Protein AF-A0A7S3GN40-F1 (afdb_monomer_lite)

InterPro domains:
  IPR012748 Rieske-like [2Fe-2S] domain, NirD-type [PF13806] (28-101)
  IPR036922 Rieske [2Fe-2S] iron-sulphur domain superfamily [G3DSA:2.102.10.10] (21-101)
  IPR036922 Rieske [2Fe-2S] iron-sulphur domain superfamily [SSF50022] (26-92)

Structure (mmCIF, N/CA/C/O backbone):
data_AF-A0A7S3GN40-F1
#
_entry.id   AF-A0A7S3GN40-F1
#
loop_
_atom_site.group_PDB
_atom_site.id
_atom_site.type_symbol
_atom_site.label_atom_id
_atom_site.label_alt_id
_atom_site.label_comp_id
_atom_site.label_asym_id
_atom_site.label_entity_id
_atom_site.label_seq_id
_atom_site.pdbx_PDB_ins_code
_atom_site.Cartn_x
_atom_site.Cartn_y
_atom_site.Cartn_z
_atom_site.occupancy
_atom_site.B_iso_or_equiv
_atom_site.auth_seq_id
_atom_site.auth_comp_id
_atom_site.auth_asym_id
_atom_site.auth_atom_id
_atom_site.pdbx_PDB_model_num
ATOM 1 N N . ARG A 1 1 ? 10.464 31.505 16.208 1.00 42.91 1 ARG A N 1
ATOM 2 C CA . ARG A 1 1 ? 10.005 30.123 15.925 1.00 42.91 1 ARG A CA 1
ATOM 3 C C . ARG A 1 1 ? 8.584 30.013 16.471 1.00 42.91 1 ARG A C 1
ATOM 5 O O . ARG A 1 1 ? 8.385 30.420 17.607 1.00 42.91 1 ARG A O 1
ATOM 12 N N . HIS A 1 2 ? 7.605 29.648 15.642 1.00 31.61 2 HIS A N 1
ATOM 13 C CA . HIS A 1 2 ? 6.180 29.656 16.003 1.00 31.61 2 HIS A CA 1
ATOM 14 C C . HIS A 1 2 ? 5.838 28.369 16.790 1.00 31.61 2 HIS A C 1
ATOM 16 O O . HIS A 1 2 ? 6.348 27.310 16.426 1.00 31.61 2 HIS A O 1
ATOM 22 N N . PRO A 1 3 ? 5.010 28.421 17.848 1.00 47.66 3 PRO A N 1
ATOM 23 C CA . PRO A 1 3 ? 4.756 27.291 18.756 1.00 47.66 3 PRO A CA 1
ATOM 24 C C . PRO A 1 3 ? 3.918 26.143 18.160 1.00 47.66 3 PRO A C 1
ATOM 26 O O . PRO A 1 3 ? 3.613 25.195 18.868 1.00 47.66 3 PRO A O 1
ATOM 29 N N . ASN A 1 4 ? 3.570 26.210 16.871 1.00 42.38 4 ASN A N 1
ATOM 30 C CA . ASN A 1 4 ? 2.724 25.236 16.171 1.00 42.38 4 ASN A CA 1
ATOM 31 C C . ASN A 1 4 ? 3.443 24.525 15.015 1.00 42.38 4 ASN A C 1
ATOM 33 O O . ASN A 1 4 ? 2.805 24.047 14.079 1.00 42.38 4 ASN A O 1
ATOM 37 N N . THR A 1 5 ? 4.774 24.463 15.057 1.00 45.69 5 THR A N 1
ATOM 38 C CA . THR A 1 5 ? 5.518 23.595 14.136 1.00 45.69 5 THR A CA 1
ATOM 39 C C . THR A 1 5 ? 5.327 22.170 14.639 1.00 45.69 5 THR A C 1
ATOM 41 O O . THR A 1 5 ? 6.030 21.723 15.538 1.00 45.69 5 THR A O 1
ATOM 44 N N . TYR A 1 6 ? 4.276 21.512 14.154 1.00 45.16 6 TYR A N 1
ATOM 45 C CA . TYR A 1 6 ? 4.146 20.070 14.262 1.00 45.16 6 TYR A CA 1
ATOM 46 C C . TYR A 1 6 ? 5.367 19.519 13.519 1.00 45.16 6 TYR A C 1
ATOM 48 O O . TYR A 1 6 ? 5.489 19.755 12.315 1.00 45.16 6 TYR A O 1
ATOM 56 N N . ASP A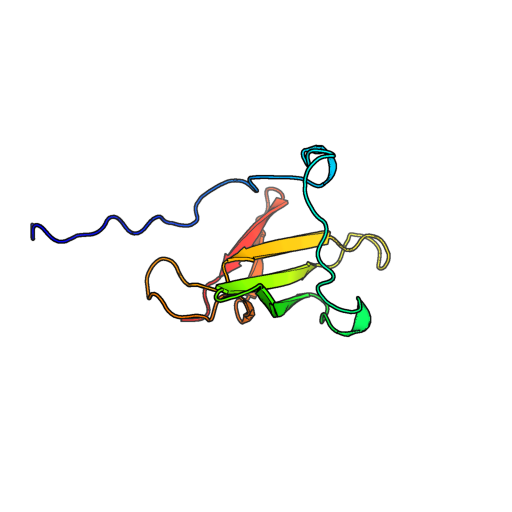 1 7 ? 6.303 18.884 14.226 1.00 46.94 7 ASP A N 1
ATOM 57 C CA . ASP A 1 7 ? 7.264 17.994 13.578 1.00 46.94 7 ASP A CA 1
ATOM 58 C C . ASP A 1 7 ? 6.408 16.862 13.011 1.00 46.94 7 ASP A C 1
ATOM 60 O O . ASP A 1 7 ? 6.003 15.934 13.713 1.00 46.94 7 ASP A O 1
ATOM 64 N N . LEU A 1 8 ? 5.969 17.055 11.767 1.00 48.25 8 LEU A N 1
ATOM 65 C CA . LEU A 1 8 ? 5.179 16.084 11.031 1.00 48.25 8 LEU A CA 1
ATOM 66 C C . LEU A 1 8 ? 6.028 14.819 11.016 1.00 48.25 8 LEU A C 1
ATOM 68 O O . LEU A 1 8 ? 7.204 14.923 10.671 1.00 48.25 8 LEU A O 1
ATOM 72 N N . PRO A 1 9 ? 5.496 13.663 11.450 1.00 45.97 9 PRO A N 1
ATOM 73 C CA . PRO A 1 9 ? 6.274 12.445 11.428 1.00 45.97 9 PRO A CA 1
ATOM 74 C C . PRO A 1 9 ? 6.607 12.187 9.967 1.00 45.97 9 PRO A C 1
ATOM 76 O O . PRO A 1 9 ? 5.748 11.757 9.195 1.00 45.97 9 PRO A O 1
ATOM 79 N N . ASP A 1 10 ? 7.839 12.496 9.572 1.00 45.12 10 ASP A N 1
ATOM 80 C CA . ASP A 1 10 ? 8.397 11.940 8.363 1.00 45.12 10 ASP A CA 1
ATOM 81 C C . ASP A 1 10 ? 8.134 10.438 8.470 1.00 45.12 10 ASP A C 1
ATOM 83 O O . ASP A 1 10 ? 8.443 9.812 9.490 1.00 45.12 10 ASP A O 1
ATOM 87 N N . ILE A 1 11 ? 7.500 9.848 7.454 1.00 51.09 11 ILE A N 1
ATOM 88 C CA . ILE A 1 11 ? 7.445 8.386 7.335 1.00 51.09 11 ILE A CA 1
ATOM 89 C C . ILE A 1 11 ? 8.848 7.950 6.886 1.00 51.09 11 ILE A C 1
ATOM 91 O O . ILE A 1 11 ? 9.067 7.413 5.806 1.00 51.09 11 ILE A O 1
ATOM 95 N N . GLU A 1 12 ? 9.833 8.267 7.716 1.00 44.97 12 GLU A N 1
ATOM 96 C CA . GLU A 1 12 ? 11.188 7.771 7.687 1.00 44.97 12 GLU A CA 1
ATOM 97 C C . GLU A 1 12 ? 11.236 6.691 8.756 1.00 44.97 12 GLU A C 1
ATOM 99 O O . GLU A 1 12 ? 11.492 6.919 9.935 1.00 44.97 12 GLU A O 1
ATOM 104 N N . GLY A 1 13 ? 10.881 5.483 8.342 1.00 52.25 13 GLY A N 1
ATOM 105 C CA . GLY A 1 13 ? 10.887 4.333 9.221 1.00 52.25 13 GLY A CA 1
ATOM 106 C C . GLY A 1 13 ? 11.048 3.058 8.412 1.00 52.25 13 GLY A C 1
ATOM 107 O O . GLY A 1 13 ? 10.509 2.963 7.305 1.00 52.25 13 GLY A O 1
ATOM 108 N N . PRO A 1 14 ? 11.795 2.069 8.928 1.00 57.47 14 PRO A N 1
ATOM 109 C CA . PRO A 1 14 ? 11.812 0.751 8.320 1.00 57.47 14 PRO A CA 1
ATOM 110 C C . PRO A 1 14 ? 10.395 0.166 8.317 1.00 57.47 14 PRO A C 1
ATOM 112 O O . PRO A 1 14 ? 9.555 0.523 9.145 1.00 57.47 14 PRO A O 1
ATOM 115 N N . MET A 1 15 ? 10.138 -0.759 7.391 1.00 63.62 15 MET A N 1
ATOM 116 C CA . MET A 1 15 ? 8.920 -1.569 7.392 1.00 63.62 15 MET A CA 1
ATOM 117 C C . MET A 1 15 ? 8.698 -2.146 8.797 1.00 63.62 15 MET A C 1
ATOM 119 O O . MET A 1 15 ? 9.516 -2.921 9.283 1.00 63.62 15 MET A O 1
ATOM 123 N N . LEU A 1 16 ? 7.613 -1.730 9.458 1.00 65.31 16 LEU A N 1
ATOM 124 C CA . LEU A 1 16 ? 7.385 -2.051 10.872 1.00 65.31 16 LEU A CA 1
ATOM 125 C C . LEU A 1 16 ? 7.097 -3.540 11.096 1.00 65.31 16 LEU A C 1
ATOM 127 O O . LEU A 1 16 ? 7.424 -4.072 12.153 1.00 65.31 16 LEU A O 1
ATOM 131 N N . TYR A 1 17 ? 6.502 -4.209 10.102 1.00 76.06 17 TYR A N 1
ATOM 132 C CA . TYR A 1 17 ? 6.081 -5.604 10.198 1.00 76.06 17 TYR A CA 1
ATOM 133 C C . TYR A 1 17 ? 6.304 -6.325 8.871 1.00 76.06 17 TYR A C 1
ATOM 135 O O . TYR A 1 17 ? 5.825 -5.863 7.836 1.00 76.06 17 TYR A O 1
ATOM 143 N N . SER A 1 18 ? 7.000 -7.462 8.908 1.00 79.62 18 SER A N 1
ATOM 144 C CA . SER A 1 18 ? 7.036 -8.427 7.807 1.00 79.62 18 SER A CA 1
ATOM 145 C C . SER A 1 18 ? 5.968 -9.504 8.003 1.00 79.62 18 SER A C 1
ATOM 147 O O . SER A 1 18 ? 5.387 -9.624 9.085 1.00 79.62 18 SER A O 1
ATOM 149 N N . LYS A 1 19 ? 5.710 -10.311 6.967 1.00 78.38 19 LYS A N 1
ATOM 150 C CA . LYS A 1 19 ? 4.769 -11.437 7.054 1.00 78.38 19 LYS A CA 1
ATOM 151 C C . LYS A 1 19 ? 5.158 -12.408 8.175 1.00 78.38 19 LYS A C 1
ATOM 153 O O . LYS A 1 19 ? 4.289 -12.927 8.863 1.00 78.38 19 LYS A O 1
ATOM 158 N N . GLU A 1 20 ? 6.453 -12.618 8.374 1.00 82.56 20 GLU A N 1
ATOM 159 C CA . GLU A 1 20 ? 7.024 -13.517 9.384 1.00 82.56 20 GLU A CA 1
ATOM 160 C C . GLU A 1 20 ? 6.917 -12.941 10.802 1.00 82.56 20 GLU A C 1
ATOM 162 O O . GLU A 1 20 ? 6.930 -13.692 11.771 1.00 82.56 20 GLU A O 1
ATOM 167 N N . ALA A 1 21 ? 6.804 -11.616 10.926 1.00 83.88 21 ALA A N 1
ATOM 168 C CA . ALA A 1 21 ? 6.615 -10.923 12.197 1.00 83.88 21 ALA A CA 1
ATOM 169 C C . ALA A 1 21 ? 5.132 -10.767 12.587 1.00 83.88 21 ALA A C 1
ATOM 171 O O . ALA A 1 21 ? 4.837 -10.202 13.643 1.00 83.88 21 ALA A O 1
ATOM 172 N N . ALA A 1 22 ? 4.195 -11.223 11.747 1.00 82.50 22 ALA A N 1
ATOM 173 C CA . ALA A 1 22 ? 2.770 -11.165 12.046 1.00 82.50 22 ALA A CA 1
ATOM 174 C C . ALA A 1 22 ? 2.418 -12.120 13.198 1.00 82.50 22 ALA A C 1
ATOM 176 O O . ALA A 1 22 ? 2.851 -13.270 13.222 1.00 82.50 22 ALA A O 1
ATOM 177 N N . LEU A 1 23 ? 1.612 -11.648 14.152 1.00 86.12 23 LEU A N 1
ATOM 178 C CA . LEU A 1 23 ? 1.117 -12.491 15.242 1.00 86.12 23 LEU A CA 1
ATOM 179 C C . LEU A 1 23 ? -0.065 -13.340 14.759 1.00 86.12 23 LEU A C 1
ATOM 181 O O . LEU A 1 23 ? -0.956 -12.827 14.084 1.00 86.12 23 LEU A O 1
ATOM 185 N N . ASP A 1 24 ? -0.145 -14.596 15.205 1.00 88.38 24 ASP A N 1
ATOM 186 C CA . ASP A 1 24 ? -1.262 -15.507 14.881 1.00 88.38 24 ASP A CA 1
ATOM 187 C C . ASP A 1 24 ? -2.637 -14.975 15.324 1.00 88.38 24 ASP A C 1
ATOM 189 O O . ASP A 1 24 ? -3.675 -15.382 14.807 1.00 88.38 24 ASP A O 1
ATOM 193 N N . SER A 1 25 ? -2.659 -14.057 16.292 1.00 92.19 25 SER A N 1
ATOM 194 C CA . SER A 1 25 ? -3.879 -13.425 16.796 1.00 92.19 25 SER A CA 1
ATOM 195 C C . SER A 1 25 ? -4.420 -12.310 15.898 1.00 92.19 25 SER A C 1
ATOM 197 O O . SER A 1 25 ? -5.505 -11.788 16.169 1.00 92.19 25 SER A O 1
ATOM 199 N N . TRP A 1 26 ? -3.685 -11.899 14.863 1.00 90.12 26 TRP A N 1
ATOM 200 C CA . TRP A 1 26 ? -4.101 -10.797 14.005 1.00 90.12 26 TRP A CA 1
ATOM 201 C C . TRP A 1 26 ? -5.207 -11.230 13.036 1.00 90.12 26 TRP A C 1
ATOM 203 O O . TRP A 1 26 ? -5.048 -12.212 12.309 1.00 90.12 26 TRP A O 1
ATOM 213 N N . PRO A 1 27 ? -6.332 -10.495 12.980 1.00 88.81 27 PRO A N 1
ATOM 214 C CA . PRO A 1 27 ? -7.393 -10.802 12.039 1.00 88.81 27 PRO A CA 1
ATOM 215 C C . PRO A 1 27 ? -6.961 -10.430 10.618 1.00 88.81 27 PRO A C 1
ATOM 217 O O . PRO A 1 27 ? -6.601 -9.287 10.338 1.00 88.81 27 PRO A O 1
ATOM 220 N N . TRP A 1 28 ? -7.052 -11.392 9.703 1.00 88.62 28 TRP A N 1
ATOM 221 C CA . TRP A 1 28 ? -6.853 -11.144 8.280 1.00 88.62 28 TRP A CA 1
ATOM 222 C C . TRP A 1 28 ? -8.110 -10.540 7.659 1.00 88.62 28 TRP A C 1
ATOM 224 O O . TRP A 1 28 ? -9.219 -11.042 7.849 1.00 88.62 28 TRP A O 1
ATOM 234 N N . VAL A 1 29 ? -7.926 -9.477 6.880 1.00 89.00 29 VAL A N 1
ATOM 235 C CA . VAL A 1 29 ? -8.999 -8.807 6.140 1.00 89.00 29 VAL A CA 1
ATOM 236 C C . VAL A 1 29 ? -8.715 -8.940 4.652 1.00 89.00 29 VAL A C 1
ATOM 238 O O . VAL A 1 29 ? -7.604 -8.674 4.197 1.00 89.00 29 VAL A O 1
ATOM 241 N N . SER A 1 30 ? -9.721 -9.360 3.887 1.00 91.06 30 SER A N 1
ATOM 242 C CA . SER A 1 30 ? -9.605 -9.429 2.432 1.00 91.06 30 SER A CA 1
ATOM 243 C C . SER A 1 30 ? -9.554 -8.017 1.844 1.00 91.06 30 SER A C 1
ATOM 245 O O . SER A 1 30 ? -10.454 -7.215 2.087 1.00 91.06 30 SER A O 1
ATOM 247 N N . ALA A 1 31 ? -8.493 -7.720 1.090 1.00 90.69 31 ALA A N 1
ATOM 248 C CA . ALA A 1 31 ? -8.274 -6.413 0.469 1.00 90.69 31 ALA A CA 1
ATOM 249 C C . ALA A 1 31 ? -8.737 -6.340 -1.000 1.00 90.69 31 ALA A C 1
ATOM 251 O O . ALA A 1 31 ? -9.029 -5.252 -1.484 1.00 90.69 31 ALA A O 1
ATOM 252 N N . GLY A 1 32 ? -8.802 -7.475 -1.705 1.00 90.56 32 GLY A N 1
ATOM 253 C CA . GLY A 1 32 ? -9.121 -7.555 -3.135 1.00 90.56 32 GLY A CA 1
ATOM 254 C C . GLY A 1 32 ? -8.475 -8.773 -3.799 1.00 90.56 32 GLY A C 1
ATOM 255 O O . GLY A 1 32 ? -7.804 -9.564 -3.125 1.00 90.56 32 GLY A O 1
ATOM 256 N N . GLN A 1 33 ? -8.669 -8.937 -5.109 1.00 92.12 33 GLN A N 1
ATOM 257 C CA . GLN A 1 33 ? -7.935 -9.932 -5.894 1.00 92.12 33 GLN A CA 1
ATOM 258 C C . GLN A 1 33 ? -6.582 -9.367 -6.323 1.00 92.12 33 GLN A C 1
ATOM 260 O O . GLN A 1 33 ? -6.455 -8.171 -6.550 1.00 92.12 33 GLN A O 1
ATOM 265 N N . VAL A 1 34 ? -5.577 -10.226 -6.514 1.00 89.56 34 VAL A N 1
ATOM 266 C CA . VAL A 1 34 ? -4.248 -9.800 -7.002 1.00 89.56 34 VAL A CA 1
ATOM 267 C C . VAL A 1 34 ? -4.343 -9.026 -8.324 1.00 89.56 34 VAL A C 1
ATOM 269 O O . VAL A 1 34 ? -3.627 -8.048 -8.506 1.00 89.56 34 VAL A O 1
ATOM 272 N N . ALA A 1 35 ? -5.269 -9.414 -9.205 1.00 89.69 35 ALA A N 1
ATOM 273 C CA . ALA A 1 35 ? -5.501 -8.761 -10.494 1.00 89.69 35 ALA A CA 1
ATOM 274 C C . ALA A 1 35 ? -6.025 -7.315 -10.384 1.00 89.69 35 ALA A C 1
ATOM 276 O O . ALA A 1 35 ? -5.902 -6.555 -11.343 1.00 89.69 35 ALA A O 1
ATOM 277 N N . ASP A 1 36 ? -6.574 -6.923 -9.229 1.00 90.94 36 ASP A N 1
ATOM 278 C CA . ASP A 1 36 ? -7.048 -5.557 -8.983 1.00 90.94 36 ASP A CA 1
ATOM 279 C C . ASP A 1 36 ? -5.887 -4.591 -8.670 1.00 90.94 36 ASP A C 1
ATOM 281 O O . ASP A 1 36 ? -6.076 -3.373 -8.675 1.00 90.94 36 ASP A O 1
ATOM 285 N N . PHE A 1 37 ? -4.682 -5.114 -8.403 1.00 91.06 37 PHE A N 1
ATOM 286 C CA . PHE A 1 37 ? -3.503 -4.326 -8.049 1.00 91.06 37 PHE A CA 1
ATOM 287 C C . PHE A 1 37 ? -2.525 -4.240 -9.231 1.00 91.06 37 PHE A C 1
ATOM 289 O O . PHE A 1 37 ? -1.897 -5.242 -9.593 1.00 91.06 37 PHE A O 1
ATOM 296 N N . PRO A 1 38 ? -2.340 -3.049 -9.830 1.00 88.69 38 PRO A N 1
ATOM 297 C CA . PRO A 1 38 ? -1.410 -2.866 -10.929 1.00 88.69 38 PRO A CA 1
ATOM 298 C C . PRO A 1 38 ? 0.034 -3.069 -10.462 1.00 88.69 38 PRO A C 1
ATOM 300 O O . PRO A 1 38 ? 0.442 -2.591 -9.401 1.00 88.69 38 PRO A O 1
ATOM 303 N N . HIS A 1 39 ? 0.833 -3.729 -11.298 1.00 86.38 39 HIS A N 1
ATOM 304 C CA . HIS A 1 39 ? 2.274 -3.847 -11.083 1.00 86.38 39 HIS A CA 1
ATOM 305 C C . HIS A 1 39 ? 2.934 -2.462 -11.068 1.00 86.38 39 HIS A C 1
ATOM 307 O O . HIS A 1 39 ? 2.608 -1.610 -11.896 1.00 86.38 39 HIS A O 1
ATOM 313 N N . ASN A 1 40 ? 3.886 -2.248 -10.153 1.00 83.75 40 ASN A N 1
ATOM 314 C CA . ASN A 1 40 ? 4.545 -0.954 -9.913 1.00 83.75 40 ASN A CA 1
ATOM 315 C C . ASN A 1 40 ? 3.582 0.191 -9.553 1.00 83.75 40 ASN A C 1
ATOM 317 O O . ASN A 1 40 ? 3.947 1.361 -9.663 1.00 83.75 40 ASN A O 1
ATOM 321 N N . GLY A 1 41 ? 2.359 -0.128 -9.131 1.00 87.06 41 GLY A N 1
ATOM 322 C CA . GLY A 1 41 ? 1.349 0.854 -8.769 1.00 87.06 41 GLY A CA 1
ATOM 323 C C . GLY A 1 41 ? 0.806 0.634 -7.365 1.00 87.06 41 GLY A C 1
ATOM 324 O O . GLY A 1 41 ? 0.989 -0.423 -6.755 1.00 87.06 41 GLY A O 1
ATOM 325 N N . GLY A 1 42 ? 0.148 1.672 -6.856 1.00 92.00 42 GLY A N 1
ATOM 326 C CA . GLY A 1 42 ? -0.584 1.635 -5.601 1.00 92.00 42 GLY A CA 1
ATOM 327 C C . GLY A 1 42 ? -2.092 1.672 -5.825 1.00 92.00 42 GLY A C 1
ATOM 328 O O . GLY A 1 42 ? -2.588 2.293 -6.766 1.00 92.00 42 GLY A O 1
ATOM 329 N N . VAL A 1 43 ? -2.832 1.025 -4.929 1.00 94.75 43 VAL A N 1
ATOM 330 C CA . VAL A 1 43 ? -4.297 1.082 -4.855 1.00 94.75 43 VAL A CA 1
ATOM 331 C C . VAL A 1 43 ? -4.698 1.494 -3.449 1.00 94.75 43 VAL A C 1
ATOM 333 O O . VAL A 1 43 ? -4.150 1.000 -2.463 1.00 94.75 43 VAL A O 1
ATOM 336 N N . ALA A 1 44 ? -5.664 2.405 -3.352 1.00 95.19 44 ALA A N 1
ATOM 337 C CA . ALA A 1 44 ? -6.287 2.747 -2.084 1.00 95.19 44 ALA A CA 1
ATOM 338 C C . ALA A 1 44 ? -7.336 1.688 -1.718 1.00 95.19 44 ALA A C 1
ATOM 340 O O . ALA A 1 44 ? -8.310 1.487 -2.443 1.00 95.19 44 ALA A O 1
ATOM 341 N N . VAL A 1 45 ? -7.153 1.041 -0.572 1.00 94.56 45 VAL A N 1
ATOM 342 C CA . VAL A 1 45 ? -8.092 0.074 -0.002 1.00 94.56 45 VAL A CA 1
ATOM 343 C C . VAL A 1 45 ? -8.713 0.683 1.248 1.00 94.56 45 VAL A C 1
ATOM 345 O O . VAL A 1 45 ? -8.018 1.146 2.154 1.00 94.56 45 VAL A O 1
ATOM 348 N N . LYS A 1 46 ? -10.044 0.690 1.313 1.00 92.75 46 LYS A N 1
ATOM 349 C CA . LYS A 1 46 ? -10.777 1.193 2.476 1.00 92.75 46 LYS A CA 1
ATOM 350 C C . LYS A 1 46 ? -10.857 0.118 3.556 1.00 92.75 46 LYS A C 1
ATOM 352 O O . LYS A 1 46 ? -11.369 -0.970 3.307 1.00 92.75 46 LYS A O 1
ATOM 357 N N . HIS A 1 47 ? -10.439 0.452 4.772 1.00 89.00 47 HIS A N 1
ATOM 358 C CA . HIS A 1 47 ? -10.553 -0.415 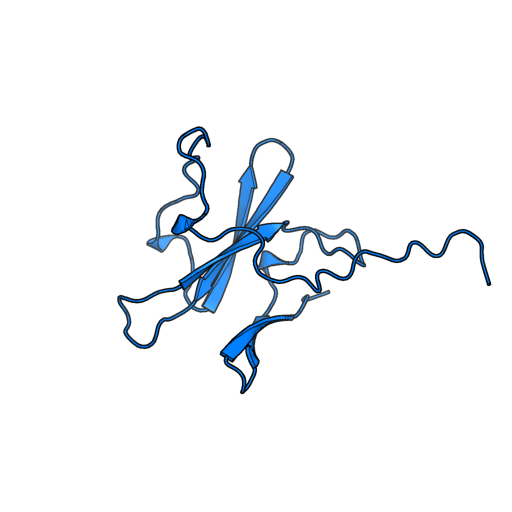5.939 1.00 89.00 47 HIS A CA 1
ATOM 359 C C . HIS A 1 47 ? -11.277 0.327 7.069 1.00 89.00 47 HIS A C 1
ATOM 361 O O . HIS A 1 47 ? -10.736 1.216 7.730 1.00 89.00 47 HIS A O 1
ATOM 367 N N . GLY A 1 48 ? -12.555 -0.006 7.267 1.00 88.06 48 GLY A N 1
ATOM 368 C CA . GLY A 1 48 ? -13.421 0.712 8.201 1.00 88.06 48 GLY A CA 1
ATOM 369 C C . GLY A 1 48 ? -13.632 2.173 7.781 1.00 88.06 48 GLY A C 1
ATOM 370 O O . GLY A 1 48 ? -14.283 2.448 6.769 1.00 88.06 48 GLY A O 1
ATOM 371 N N . LYS A 1 49 ? -13.116 3.110 8.585 1.00 88.31 49 LYS A N 1
ATOM 372 C CA . LYS A 1 49 ? -13.191 4.565 8.336 1.00 88.31 49 LYS A CA 1
ATOM 373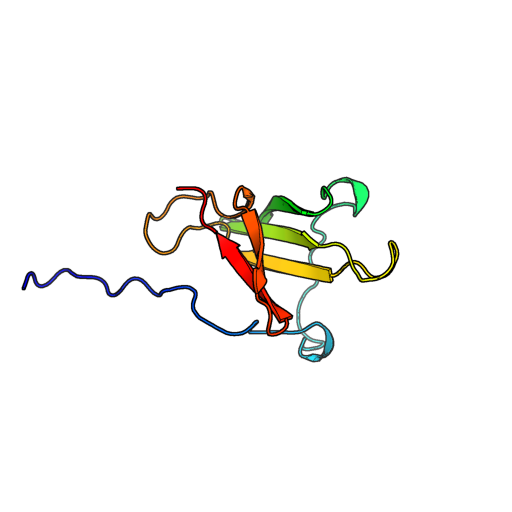 C C . LYS A 1 49 ? -11.917 5.149 7.715 1.00 88.31 49 LYS A C 1
ATOM 375 O O . LYS A 1 49 ? -11.948 6.290 7.255 1.00 88.31 49 LYS A O 1
ATOM 380 N N . GLU A 1 50 ? -10.850 4.360 7.676 1.00 88.81 50 GLU A N 1
ATOM 381 C CA . GLU A 1 50 ? -9.543 4.760 7.168 1.00 88.81 50 GLU A CA 1
ATOM 382 C C . GLU A 1 50 ? -9.249 4.118 5.811 1.00 88.81 50 GLU A C 1
ATOM 384 O O . GLU A 1 50 ? -9.953 3.215 5.346 1.00 88.81 50 GLU A O 1
ATOM 389 N N . GLU A 1 51 ? -8.194 4.604 5.167 1.00 92.00 51 GLU A N 1
ATOM 390 C CA . GLU A 1 51 ? -7.699 4.095 3.893 1.00 92.00 51 GLU A CA 1
ATOM 391 C C . GLU A 1 51 ? -6.222 3.728 4.008 1.00 92.00 51 GLU A C 1
ATOM 393 O O . GLU A 1 51 ? -5.410 4.486 4.546 1.00 92.00 51 GLU A O 1
ATOM 398 N N . VAL A 1 52 ? -5.873 2.576 3.448 1.00 92.88 52 VAL A N 1
ATOM 399 C CA . VAL A 1 52 ? -4.495 2.111 3.298 1.00 92.88 52 VAL A CA 1
ATOM 400 C C . VAL A 1 52 ? -4.118 2.100 1.822 1.00 92.88 52 VAL A C 1
ATOM 402 O O . VAL A 1 52 ? -4.963 1.882 0.958 1.00 92.88 52 VAL A O 1
ATOM 405 N N . ALA A 1 53 ? -2.856 2.376 1.524 1.00 93.94 53 ALA A N 1
ATOM 406 C CA . ALA A 1 53 ? -2.286 2.262 0.194 1.00 93.94 53 ALA A CA 1
ATOM 407 C C . ALA A 1 53 ? -1.528 0.935 0.098 1.00 93.94 53 ALA A C 1
ATOM 409 O O . ALA A 1 53 ? -0.576 0.703 0.847 1.00 93.94 53 ALA A O 1
ATOM 410 N N . VAL A 1 54 ? -1.966 0.072 -0.815 1.00 93.69 54 VAL A N 1
ATOM 411 C CA . VAL A 1 54 ? -1.356 -1.233 -1.085 1.00 93.69 54 VAL A CA 1
ATOM 412 C C . VAL A 1 54 ? -0.604 -1.153 -2.404 1.00 93.69 54 VAL A C 1
ATOM 414 O O . VAL A 1 54 ? -1.173 -0.726 -3.405 1.00 93.69 54 VAL A O 1
ATOM 417 N N . PHE A 1 55 ? 0.656 -1.576 -2.406 1.00 91.94 55 PHE A N 1
ATOM 418 C CA . PHE A 1 55 ? 1.529 -1.568 -3.574 1.00 91.94 55 PHE A CA 1
ATOM 419 C C . PHE A 1 55 ? 1.938 -2.984 -3.953 1.00 91.94 55 PHE A C 1
ATOM 421 O O . PHE A 1 55 ? 2.351 -3.766 -3.091 1.00 91.94 55 PHE A O 1
ATOM 428 N N . HIS A 1 56 ? 1.878 -3.272 -5.251 1.00 90.38 56 HIS A N 1
ATOM 429 C CA . HIS A 1 56 ? 2.364 -4.516 -5.833 1.00 90.38 56 HIS A CA 1
ATOM 430 C C . HIS A 1 56 ? 3.637 -4.238 -6.634 1.00 90.38 56 HIS A C 1
ATOM 432 O O . HIS A 1 56 ? 3.603 -3.688 -7.737 1.00 90.38 56 HIS A O 1
ATOM 438 N N . LEU A 1 57 ? 4.784 -4.586 -6.059 1.00 85.94 57 LEU A N 1
ATOM 439 C CA . LEU A 1 57 ? 6.092 -4.367 -6.663 1.00 85.94 57 LEU A CA 1
ATOM 440 C C . LEU A 1 57 ? 6.562 -5.622 -7.395 1.00 85.94 57 LEU A C 1
ATOM 442 O O . LEU A 1 57 ? 6.437 -6.719 -6.852 1.00 85.94 57 LEU A O 1
ATOM 446 N N . PRO A 1 58 ? 7.162 -5.486 -8.584 1.00 75.88 58 PRO A N 1
ATOM 447 C CA . PRO A 1 58 ? 7.774 -6.604 -9.275 1.00 75.88 58 PRO A CA 1
ATOM 448 C C . PRO A 1 58 ? 8.944 -7.165 -8.453 1.00 75.88 58 PRO A C 1
ATOM 450 O O . PRO A 1 58 ? 9.711 -6.427 -7.817 1.00 75.88 58 PRO A O 1
ATOM 453 N N . GLY A 1 59 ? 9.051 -8.491 -8.459 1.00 68.44 59 GLY A N 1
ATOM 454 C CA . GLY A 1 59 ? 10.208 -9.230 -7.963 1.00 68.44 59 GLY A CA 1
ATOM 455 C C . GLY A 1 59 ? 11.338 -9.290 -8.989 1.00 68.44 59 GLY A C 1
ATOM 456 O O . GLY A 1 59 ? 11.289 -8.631 -10.027 1.00 68.44 59 GLY A O 1
ATOM 457 N N . GLN A 1 60 ? 12.365 -10.102 -8.713 1.00 56.84 60 GLN A N 1
ATOM 458 C CA . GLN A 1 60 ? 13.384 -10.430 -9.725 1.00 56.84 60 GLN A CA 1
ATOM 459 C C . GLN A 1 60 ? 12.851 -11.394 -10.803 1.00 56.84 60 GLN A C 1
ATOM 461 O O . GLN A 1 60 ? 13.340 -11.371 -11.929 1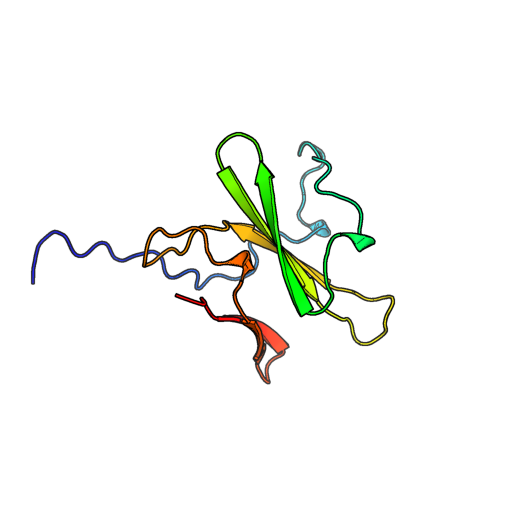.00 56.84 60 GLN A O 1
ATOM 466 N N . ALA A 1 61 ? 11.826 -12.184 -10.471 1.00 51.72 61 ALA A N 1
ATOM 467 C CA . ALA A 1 61 ? 11.004 -12.969 -11.391 1.00 51.72 61 ALA A CA 1
ATOM 468 C C . ALA A 1 61 ? 9.532 -12.517 -11.290 1.00 51.72 61 ALA A C 1
ATOM 470 O O . ALA A 1 61 ? 9.134 -11.956 -10.264 1.00 51.72 61 ALA A O 1
ATOM 471 N N . GLU A 1 62 ? 8.719 -12.748 -12.332 1.00 54.00 62 GLU A N 1
ATOM 472 C CA . GLU A 1 62 ? 7.307 -12.304 -12.385 1.00 54.00 62 GLU A CA 1
ATOM 473 C C . GLU A 1 62 ? 6.451 -12.860 -11.234 1.00 54.00 62 GLU A C 1
ATOM 475 O O . GLU A 1 62 ? 5.519 -12.206 -10.772 1.00 54.00 62 GLU A O 1
ATOM 480 N N . GLU A 1 63 ? 6.810 -14.036 -10.726 1.00 53.50 63 GLU A N 1
ATOM 481 C CA . GLU A 1 63 ? 6.135 -14.738 -9.630 1.00 53.50 63 GLU A CA 1
ATOM 482 C C . GLU A 1 63 ? 6.605 -14.342 -8.217 1.00 53.50 63 GLU A C 1
ATOM 484 O O . GLU A 1 63 ? 6.002 -14.761 -7.232 1.00 53.50 63 GLU A O 1
ATOM 489 N N . ASP A 1 64 ? 7.620 -13.479 -8.105 1.00 65.19 64 ASP A N 1
ATOM 490 C CA . ASP A 1 64 ? 8.279 -13.106 -6.841 1.00 65.19 64 ASP A CA 1
ATOM 491 C C . ASP A 1 64 ? 7.890 -11.686 -6.370 1.00 65.19 64 ASP A C 1
ATOM 493 O O . ASP A 1 64 ? 8.678 -10.932 -5.786 1.00 65.19 64 ASP A O 1
ATOM 497 N N . GLY A 1 65 ? 6.663 -11.276 -6.706 1.00 72.88 65 GLY A N 1
ATOM 498 C CA . GLY A 1 65 ? 6.134 -9.943 -6.425 1.00 72.88 65 GLY A CA 1
ATOM 499 C C . GLY A 1 65 ? 6.161 -9.596 -4.933 1.00 72.88 65 GLY A C 1
ATOM 500 O O . GLY A 1 65 ? 5.697 -10.358 -4.081 1.00 72.88 65 GLY A O 1
ATOM 501 N N . ARG A 1 66 ? 6.681 -8.411 -4.601 1.00 83.56 66 ARG A N 1
ATOM 502 C CA . ARG A 1 66 ? 6.722 -7.888 -3.228 1.00 83.56 66 ARG A CA 1
ATOM 503 C C . ARG A 1 66 ? 5.504 -7.013 -2.968 1.00 83.56 66 ARG A C 1
ATOM 505 O O . ARG A 1 66 ? 5.191 -6.124 -3.756 1.00 83.56 66 ARG A O 1
ATOM 512 N N . TRP A 1 67 ? 4.857 -7.224 -1.829 1.00 87.88 67 TRP A N 1
ATOM 513 C CA . TRP A 1 67 ? 3.678 -6.467 -1.419 1.00 87.88 67 TRP A CA 1
ATOM 514 C C . TRP A 1 67 ? 4.020 -5.532 -0.271 1.00 87.88 67 TRP A C 1
ATOM 516 O O . TRP A 1 67 ? 4.641 -5.949 0.707 1.00 87.88 67 TRP A O 1
ATOM 526 N N . LEU A 1 68 ? 3.593 -4.278 -0.378 1.00 88.56 68 LEU A N 1
ATOM 527 C CA . LEU A 1 68 ? 3.729 -3.288 0.687 1.00 88.56 68 LEU A CA 1
ATOM 528 C C . LEU A 1 68 ? 2.369 -2.679 1.003 1.00 88.56 68 LEU A C 1
ATOM 530 O O . LEU A 1 68 ? 1.545 -2.480 0.115 1.00 88.56 68 LEU A O 1
ATOM 534 N N . CYS A 1 69 ? 2.152 -2.358 2.272 1.00 89.12 69 CYS A N 1
ATOM 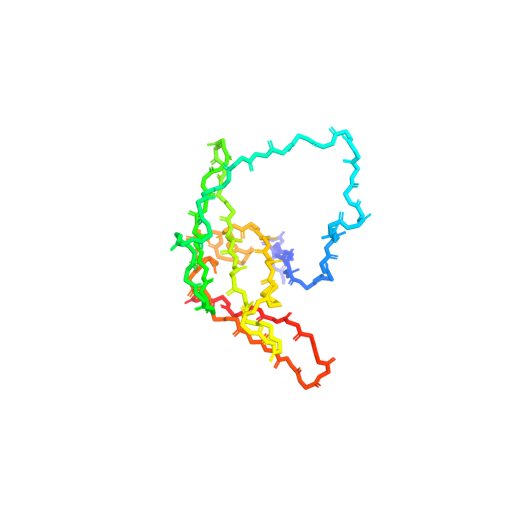535 C CA . CYS A 1 69 ? 0.947 -1.689 2.736 1.00 89.12 69 CYS A CA 1
ATOM 536 C C . CYS A 1 69 ? 1.339 -0.580 3.711 1.00 89.12 69 CYS A C 1
ATOM 538 O O . CYS A 1 69 ? 2.090 -0.817 4.659 1.00 89.12 69 CYS A O 1
ATOM 540 N N . VAL A 1 70 ? 0.844 0.628 3.464 1.00 88.69 70 VAL A N 1
ATOM 541 C CA . VAL A 1 70 ? 1.059 1.816 4.300 1.00 88.69 70 VAL A CA 1
ATOM 542 C C . VAL A 1 70 ? -0.254 2.584 4.446 1.00 88.69 70 VAL A C 1
ATOM 544 O O . VAL A 1 70 ? -1.237 2.293 3.768 1.00 88.69 70 VAL A O 1
ATOM 547 N N . GLN A 1 71 ? -0.308 3.581 5.323 1.00 89.69 71 GLN A N 1
ATOM 548 C CA . GLN A 1 71 ? -1.476 4.464 5.400 1.00 89.69 71 GLN A CA 1
ATOM 549 C C . GLN A 1 71 ? -1.593 5.290 4.108 1.00 89.69 71 GLN A C 1
ATOM 551 O O . GLN A 1 71 ? -0.587 5.773 3.597 1.00 89.69 71 GLN A O 1
ATOM 556 N N . ASN A 1 72 ? -2.806 5.484 3.574 1.00 92.50 72 ASN A N 1
ATOM 557 C CA . ASN A 1 72 ? -3.000 6.284 2.353 1.00 92.50 72 ASN A CA 1
ATOM 558 C C . ASN A 1 72 ? -2.848 7.805 2.604 1.00 92.50 72 ASN A C 1
ATOM 560 O O . ASN A 1 72 ? -2.919 8.603 1.669 1.00 92.50 72 ASN A O 1
ATOM 564 N N . LEU A 1 73 ? -2.676 8.215 3.863 1.00 90.12 73 LEU A N 1
ATOM 565 C CA . LEU A 1 73 ? -2.586 9.604 4.296 1.00 90.12 73 LEU A CA 1
ATOM 566 C C . LEU A 1 73 ? -1.145 10.121 4.201 1.00 90.12 73 LEU A C 1
ATOM 568 O O . LEU A 1 73 ? -0.242 9.570 4.826 1.00 90.12 73 LEU A O 1
ATOM 572 N N . CYS A 1 74 ? -0.952 11.215 3.466 1.00 86.69 74 CYS A N 1
ATOM 573 C CA . CYS A 1 74 ? 0.297 11.967 3.462 1.00 86.69 74 CYS A CA 1
ATOM 574 C C . CYS A 1 74 ? 0.538 12.557 4.862 1.00 86.69 74 CYS A C 1
ATOM 576 O O . CYS A 1 74 ? -0.310 13.320 5.346 1.00 86.69 74 CYS A O 1
ATOM 578 N N . PRO A 1 75 ? 1.687 12.273 5.499 1.00 82.62 75 PRO A N 1
ATOM 579 C CA . PRO A 1 75 ? 1.978 12.765 6.840 1.00 82.62 75 PRO A CA 1
ATOM 580 C C . PRO A 1 75 ? 2.094 14.290 6.862 1.00 82.62 75 PRO A C 1
ATOM 582 O O . PRO A 1 75 ? 1.691 14.914 7.839 1.00 82.62 75 PRO A O 1
ATOM 585 N N . HIS A 1 76 ? 2.575 14.905 5.777 1.00 81.06 76 HIS A N 1
ATOM 586 C CA . HIS A 1 76 ? 2.856 16.339 5.729 1.00 81.06 76 HIS A CA 1
ATOM 587 C C . HIS A 1 76 ? 1.641 17.193 5.382 1.00 81.06 76 HIS A C 1
ATOM 589 O O . HIS A 1 76 ? 1.413 18.240 5.983 1.00 81.06 76 HIS A O 1
ATOM 595 N N . LYS A 1 77 ? 0.866 16.754 4.391 1.00 82.38 77 LYS A N 1
ATOM 596 C CA . LYS A 1 77 ? -0.236 17.518 3.791 1.00 82.38 77 LYS A CA 1
ATOM 597 C C . LYS A 1 77 ? -1.610 17.026 4.219 1.00 82.38 77 LYS A C 1
ATOM 599 O O . LYS A 1 77 ? -2.597 17.674 3.889 1.00 82.38 77 LYS A O 1
ATOM 604 N N . GLN A 1 78 ? -1.686 15.915 4.956 1.00 86.00 78 GLN A N 1
ATOM 605 C CA . GLN A 1 78 ? -2.937 15.352 5.475 1.00 86.00 78 GLN A CA 1
ATOM 606 C C . GLN A 1 78 ? -3.970 15.083 4.363 1.00 86.00 78 GLN A C 1
ATOM 608 O O . GLN A 1 78 ? -5.181 15.163 4.563 1.00 86.00 78 GLN A O 1
ATOM 613 N N . VAL A 1 79 ? -3.473 14.742 3.171 1.00 88.50 79 VAL A N 1
ATOM 614 C CA . VAL A 1 79 ? -4.270 14.362 2.000 1.00 88.50 79 VAL A CA 1
ATOM 615 C C . VAL A 1 79 ? -4.130 12.871 1.727 1.00 88.50 79 VAL A C 1
ATOM 617 O O . VAL A 1 79 ? -3.056 12.294 1.889 1.00 88.50 79 VAL A O 1
ATOM 620 N N . ARG A 1 80 ? -5.215 12.229 1.290 1.00 90.50 80 ARG A N 1
ATOM 621 C CA . ARG A 1 80 ? -5.229 10.796 0.969 1.00 90.50 80 ARG A CA 1
ATOM 622 C C . ARG A 1 80 ? -4.785 10.556 -0.471 1.00 90.50 80 ARG A C 1
ATOM 624 O O . ARG A 1 80 ? -5.615 10.415 -1.366 1.00 90.50 80 ARG A O 1
ATOM 631 N N . ALA A 1 81 ? -3.478 10.595 -0.704 1.00 92.25 81 ALA A N 1
ATOM 632 C CA . ALA A 1 81 ? -2.907 10.530 -2.049 1.00 92.25 81 ALA A CA 1
ATOM 633 C C . ALA A 1 81 ? -1.723 9.564 -2.189 1.00 92.25 81 ALA A C 1
ATOM 635 O O . ALA A 1 81 ? -1.268 9.347 -3.307 1.00 92.25 81 ALA A O 1
ATOM 636 N N . ILE A 1 82 ? -1.258 8.948 -1.099 1.00 92.00 82 ILE A N 1
ATOM 637 C CA . ILE A 1 82 ? -0.044 8.116 -1.074 1.00 92.00 82 ILE A CA 1
ATOM 638 C C . ILE A 1 82 ? -0.109 6.964 -2.079 1.00 92.00 82 ILE A C 1
ATOM 640 O O . ILE A 1 82 ? 0.869 6.707 -2.770 1.00 92.00 82 ILE A O 1
ATOM 644 N N . SER A 1 83 ? -1.272 6.331 -2.247 1.00 92.88 83 SER A N 1
ATOM 645 C CA . SER A 1 83 ? -1.509 5.282 -3.260 1.00 92.88 83 SER A CA 1
ATOM 646 C C . SER A 1 83 ? -1.174 5.691 -4.700 1.00 92.88 83 SER A C 1
ATOM 648 O O . SER A 1 83 ? -0.963 4.826 -5.543 1.00 92.88 83 SER A O 1
ATOM 650 N N . ARG A 1 84 ? -1.102 6.991 -4.995 1.00 92.50 84 ARG A N 1
ATOM 651 C CA . ARG A 1 84 ? -0.750 7.535 -6.315 1.00 92.50 84 ARG A CA 1
ATOM 652 C C . ARG A 1 84 ? 0.733 7.905 -6.436 1.00 92.50 84 ARG A C 1
ATOM 654 O O . ARG A 1 84 ? 1.127 8.476 -7.450 1.00 92.50 84 ARG A O 1
ATOM 661 N N . GLY A 1 85 ? 1.523 7.645 -5.398 1.00 89.69 85 GLY A N 1
ATOM 662 C CA . GLY A 1 85 ? 2.952 7.914 -5.362 1.00 89.69 85 GLY A CA 1
ATOM 663 C C . GLY A 1 85 ? 3.762 6.972 -6.242 1.00 89.69 85 GLY A C 1
ATOM 664 O O . GLY A 1 85 ? 3.319 5.879 -6.599 1.00 89.69 85 GLY A O 1
ATOM 665 N N . LEU A 1 86 ? 4.974 7.405 -6.580 1.00 89.12 86 LEU A N 1
ATOM 666 C CA . LEU A 1 86 ? 5.919 6.600 -7.350 1.00 89.12 86 LEU A CA 1
ATOM 667 C C . LEU A 1 86 ? 6.785 5.778 -6.403 1.00 89.12 86 LEU A C 1
ATOM 669 O O . LEU A 1 86 ? 7.447 6.332 -5.524 1.00 89.12 86 LEU A O 1
ATOM 673 N N . VAL A 1 87 ? 6.805 4.461 -6.603 1.00 87.69 87 VAL A N 1
ATOM 674 C CA . VAL A 1 87 ? 7.710 3.576 -5.870 1.00 87.69 87 VAL A CA 1
ATOM 675 C C . VAL A 1 87 ? 9.046 3.497 -6.600 1.00 87.69 87 VAL A C 1
ATOM 677 O O . VAL A 1 87 ? 9.099 3.307 -7.813 1.00 87.69 87 VAL A O 1
ATOM 680 N N . GLY A 1 88 ? 10.131 3.631 -5.846 1.00 84.19 88 GLY A N 1
ATOM 681 C CA . GLY A 1 88 ? 11.500 3.492 -6.319 1.00 84.19 88 GLY A CA 1
ATOM 682 C C . GLY A 1 88 ? 12.320 2.590 -5.406 1.00 84.19 88 GLY A C 1
ATOM 683 O O . GLY A 1 88 ? 11.927 2.281 -4.281 1.00 84.19 88 GLY A O 1
ATOM 684 N N . VAL A 1 89 ? 13.483 2.177 -5.898 1.00 83.56 89 VAL A N 1
ATOM 685 C CA . VAL A 1 89 ? 14.465 1.402 -5.136 1.00 83.56 89 VAL A CA 1
ATOM 686 C C . VAL A 1 89 ? 15.789 2.152 -5.192 1.00 83.56 89 VAL A C 1
ATOM 688 O O . VAL A 1 89 ? 16.262 2.498 -6.275 1.00 83.56 89 VAL A O 1
ATOM 691 N N . LYS A 1 90 ? 16.370 2.436 -4.028 1.00 82.81 90 LYS A N 1
ATOM 692 C CA . LYS A 1 90 ? 17.702 3.039 -3.921 1.00 82.81 90 LYS A CA 1
ATOM 693 C C . LYS A 1 90 ? 18.798 2.007 -4.233 1.00 82.81 90 LYS A C 1
ATOM 695 O O . LYS A 1 90 ? 18.533 0.808 -4.129 1.00 82.81 90 LYS A O 1
ATOM 700 N N . PRO A 1 91 ? 20.030 2.431 -4.576 1.00 78.81 91 PRO A N 1
ATOM 701 C CA . PRO A 1 91 ? 21.133 1.514 -4.889 1.00 78.81 91 PRO A CA 1
ATOM 702 C C . PRO A 1 91 ? 21.427 0.484 -3.790 1.00 78.81 91 PRO A C 1
ATOM 704 O O . PRO A 1 91 ? 21.854 -0.627 -4.085 1.00 78.81 91 PRO A O 1
ATOM 707 N N . GLU A 1 92 ? 21.140 0.816 -2.530 1.00 81.75 92 GLU A N 1
ATOM 708 C CA . GLU A 1 92 ? 21.334 -0.060 -1.369 1.00 81.75 92 GLU A CA 1
ATOM 709 C C . GLU A 1 92 ? 20.203 -1.096 -1.203 1.00 81.75 92 GLU A C 1
ATOM 711 O O . GLU A 1 92 ? 20.185 -1.853 -0.235 1.00 81.75 92 GLU A O 1
ATOM 716 N N . GLY A 1 93 ? 19.231 -1.123 -2.122 1.00 77.25 93 GLY A N 1
ATOM 717 C CA . GLY A 1 93 ? 18.076 -2.022 -2.096 1.00 77.25 93 GLY A CA 1
ATOM 718 C C . GLY A 1 93 ? 16.893 -1.517 -1.265 1.00 77.25 93 GLY A C 1
ATOM 719 O O . GLY A 1 93 ? 15.876 -2.208 -1.173 1.00 77.25 93 GLY A O 1
ATOM 720 N N . LEU A 1 94 ? 16.988 -0.316 -0.683 1.00 81.31 94 LEU A N 1
ATOM 721 C CA . LEU A 1 94 ? 15.909 0.282 0.102 1.00 81.31 94 LEU A CA 1
ATOM 722 C C . LEU A 1 94 ? 14.765 0.744 -0.807 1.00 81.31 94 LEU A C 1
ATOM 724 O O . LEU A 1 94 ? 14.968 1.564 -1.704 1.00 81.31 94 LEU A O 1
ATOM 728 N N . ILE A 1 95 ? 13.557 0.247 -0.546 1.00 82.75 95 ILE A N 1
ATOM 729 C CA . ILE A 1 95 ? 12.345 0.676 -1.248 1.00 82.75 95 ILE A CA 1
ATOM 730 C C . ILE A 1 95 ? 11.882 2.008 -0.663 1.00 82.75 95 ILE A C 1
ATOM 732 O O . ILE A 1 95 ? 11.772 2.159 0.552 1.00 82.75 95 ILE A O 1
ATOM 736 N N . THR A 1 96 ? 11.584 2.964 -1.533 1.00 85.12 96 THR A N 1
ATOM 737 C CA . THR A 1 96 ? 11.097 4.291 -1.158 1.00 85.12 96 THR A CA 1
ATOM 738 C C . THR A 1 96 ? 9.871 4.665 -1.967 1.00 85.12 96 THR A C 1
ATOM 740 O O . THR A 1 96 ? 9.763 4.290 -3.132 1.00 85.12 96 THR A O 1
ATOM 743 N N . LEU A 1 97 ? 8.981 5.453 -1.374 1.00 87.44 97 LEU A N 1
ATOM 744 C CA . LEU A 1 97 ? 7.818 6.011 -2.050 1.00 87.44 97 LEU A CA 1
ATOM 745 C C . LEU A 1 97 ? 7.945 7.534 -2.111 1.00 87.44 97 LEU A C 1
ATOM 747 O O . LEU A 1 97 ? 8.203 8.170 -1.091 1.00 87.44 97 LEU A O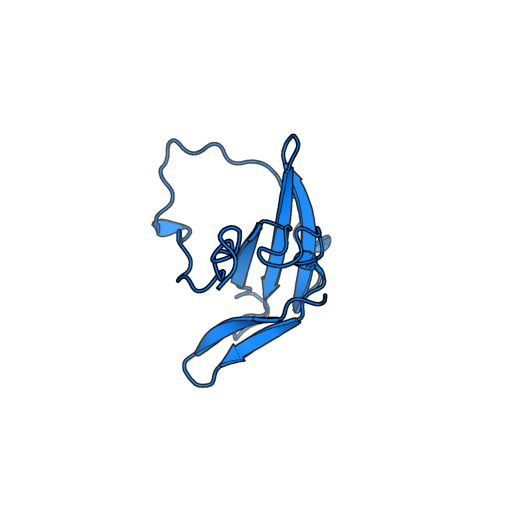 1
ATOM 751 N N . ALA A 1 98 ? 7.745 8.110 -3.293 1.00 87.81 98 ALA A N 1
ATOM 752 C CA . ALA A 1 98 ? 7.603 9.548 -3.464 1.00 87.81 98 ALA A CA 1
ATOM 753 C C . ALA A 1 98 ? 6.127 9.946 -3.338 1.00 87.81 98 ALA A C 1
ATOM 755 O O . ALA A 1 98 ? 5.284 9.444 -4.088 1.00 87.81 98 ALA A O 1
ATOM 756 N N . ASP A 1 99 ? 5.827 10.850 -2.406 1.00 85.94 99 ASP A N 1
ATOM 757 C CA . ASP A 1 99 ? 4.495 11.440 -2.261 1.00 85.94 99 ASP A CA 1
ATOM 758 C C . ASP A 1 99 ? 4.137 12.250 -3.522 1.00 85.94 99 ASP A C 1
ATOM 760 O O . ASP A 1 99 ? 4.947 13.072 -3.962 1.00 85.94 99 ASP A O 1
ATOM 764 N N . PRO A 1 100 ? 2.966 12.022 -4.143 1.00 86.00 100 PRO A N 1
ATOM 765 C CA . PRO A 1 100 ? 2.579 12.746 -5.348 1.00 86.00 100 PRO A CA 1
ATOM 766 C C . PRO A 1 100 ? 2.138 14.193 -5.089 1.00 86.00 100 PRO A C 1
ATOM 768 O O . PRO A 1 100 ? 1.899 14.910 -6.066 1.00 86.00 100 PRO A O 1
ATOM 771 N N . VAL A 1 101 ? 1.956 14.611 -3.830 1.00 78.75 101 VAL A N 1
ATOM 772 C CA . VAL A 1 101 ? 1.416 15.937 -3.488 1.00 78.75 101 VAL A CA 1
ATOM 773 C C . VAL A 1 101 ? 2.472 16.862 -2.940 1.00 78.75 101 VAL A C 1
ATOM 775 O O . VAL A 1 101 ? 3.166 16.556 -1.948 1.00 78.75 101 VAL A O 1
#

Radius of gyration: 15.18 Å; chains: 1; bounding box: 35×46×31 Å

Organism: NCBI:txid89044

Sequence (101 aa):
RHPNTYDLPDIEGPMLYSKEAALDSWPWVSAGQVADFPHNGGVAVKHGKEEVAVFHLPGQAEEDGRWLCVQNLCPHKQVRAISRGLVGVKPEGLITLADPV

Foldseek 3Di:
DDPPPDPQPDPPDDDPDDPVRDDPPDDDDDQDDPVVADEQFWDWGDDPPFIKIKHWYADVDNVRIDIDIGGLADSPPRDRQQRGWGWDADPVRDIDTDGPD

Secondary structure (DSSP, 8-state):
--TT-----------S--GGG--TTSPP-----GGGS-BTEEEEEEETTEEEEEEEE--SSTT--EEEEEESB-TTT--B-GGGSEEEE-TTS-EEEE---

pLDDT: mean 79.45, std 16.05, range [31.61, 95.19]